Protein AF-A0A948ILD0-F1 (afdb_monomer)

Sequence (114 aa):
NMILGVSMLAVSEAFVLGERLGLEHQTLFDVAANASGQCWALTTNCPVPGPVPSSPANRDYAPGFAGALMAKDLGLAVDALDSTGVHAEAGRLASSERSIPIARLTRPPHKAPL

Nearest PDB structures (foldseek):
  5y8k-assembly1_B  TM=9.713E-01  e=2.729E-08  Mycobacterium tuberculosis H37Rv
  2gf2-assembly1_A  TM=9.669E-01  e=4.447E-05  Homo sapiens
  3q3c-assembly1_A  TM=9.519E-01  e=7.107E-05  Pseudomonas aeruginosa
  3obb-assembly1_A  TM=9.524E-01  e=8.309E-05  Pseudomonas aeruginosa
  1yb4-assembly1_A  TM=8.786E-01  e=1.668E-01  Salmonella enterica subsp. enterica serovar Typhimurium str. LT2

Secondary structure (DSSP, 8-state):
-HHHHHHHHHHHHHHHHHHHTT--HHHHHHHHHTSTT--HHHHTT-SSSSSSTTSGGGGTT---HHHHHHHHHHHHHHHHHHHHT---HHHHHHHH-TT--HHHHSPPPPPPP-

Foldseek 3Di:
DLVLLLLLVVLLVQQLVCVVVVHDPQRSLVVCCPDPSNDCSRQPQNLDPDNHPNHCNVVVVPDDPVLVVVLVVLVVVVVVCVVVVPDDPSSVVSNVPSDDRSVNSNDDPPPDDD

Structure (mmCIF, N/CA/C/O backbone):
data_AF-A0A948ILD0-F1
#
_entry.id   AF-A0A948ILD0-F1
#
loop_
_atom_site.group_PDB
_atom_site.id
_atom_site.type_symbol
_atom_site.label_atom_id
_atom_site.label_alt_id
_atom_site.label_comp_id
_atom_site.label_asym_id
_atom_site.label_entity_id
_atom_site.label_seq_id
_atom_site.pdbx_PDB_ins_code
_atom_site.Cartn_x
_atom_site.Cartn_y
_atom_site.Cartn_z
_atom_site.occupancy
_atom_site.B_iso_or_equiv
_atom_site.auth_seq_id
_atom_site.auth_comp_id
_atom_site.auth_asym_id
_atom_site.auth_atom_id
_atom_site.pdbx_PDB_model_num
ATOM 1 N N . ASN A 1 1 ? 0.589 0.763 11.111 1.00 93.56 1 ASN A N 1
ATOM 2 C CA . ASN A 1 1 ? 0.290 -0.278 10.098 1.00 93.56 1 ASN A CA 1
ATOM 3 C C . ASN A 1 1 ? -1.014 -0.065 9.338 1.00 93.56 1 ASN A C 1
ATOM 5 O O . ASN A 1 1 ? -1.016 -0.364 8.155 1.00 93.56 1 ASN A O 1
ATOM 9 N N . MET A 1 2 ? -2.060 0.550 9.913 1.00 96.62 2 MET A N 1
ATOM 10 C CA . MET A 1 2 ? -3.274 0.906 9.147 1.00 96.62 2 MET A CA 1
ATOM 11 C C . MET A 1 2 ? -2.984 1.720 7.869 1.00 96.62 2 MET A C 1
ATOM 13 O O . MET A 1 2 ? -3.409 1.322 6.791 1.00 96.62 2 MET A O 1
ATOM 17 N N . ILE A 1 3 ? -2.192 2.798 7.965 1.00 97.62 3 ILE A N 1
ATOM 18 C CA . ILE A 1 3 ? -1.787 3.617 6.801 1.00 97.62 3 ILE A CA 1
ATOM 19 C C . ILE A 1 3 ? -1.072 2.771 5.736 1.00 97.62 3 ILE A C 1
ATOM 21 O O . ILE A 1 3 ? -1.328 2.925 4.544 1.00 97.62 3 ILE A O 1
ATOM 25 N N . LEU A 1 4 ? -0.194 1.854 6.155 1.00 94.75 4 LEU A N 1
ATOM 26 C CA . LEU A 1 4 ? 0.494 0.941 5.241 1.00 94.75 4 L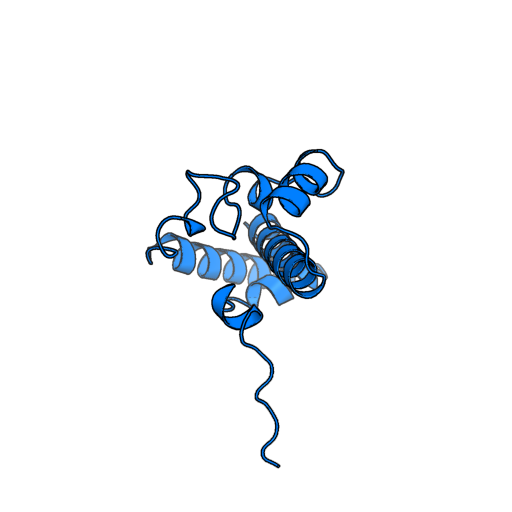EU A CA 1
ATOM 27 C C . LEU A 1 4 ? -0.493 0.003 4.527 1.00 94.75 4 LEU A C 1
ATOM 29 O O . LEU A 1 4 ? -0.390 -0.157 3.320 1.00 94.75 4 LEU A O 1
ATOM 33 N N . GLY A 1 5 ? -1.472 -0.567 5.237 1.00 93.19 5 GLY A N 1
ATOM 34 C CA . GLY A 1 5 ? -2.509 -1.401 4.619 1.00 93.19 5 GLY A CA 1
ATOM 35 C C . GLY A 1 5 ? -3.326 -0.643 3.569 1.00 93.19 5 GLY A C 1
ATOM 36 O O . GLY A 1 5 ? -3.485 -1.124 2.452 1.00 93.19 5 GLY A O 1
ATOM 37 N N . VAL A 1 6 ? -3.769 0.576 3.897 1.00 96.38 6 VAL A N 1
ATOM 38 C CA . VAL A 1 6 ? -4.537 1.436 2.977 1.00 96.38 6 VAL A CA 1
ATOM 39 C C . VAL A 1 6 ? -3.712 1.825 1.752 1.00 96.38 6 VAL A C 1
ATOM 41 O O . VAL A 1 6 ? -4.171 1.673 0.626 1.00 96.38 6 VAL A O 1
ATOM 44 N N . SER A 1 7 ? -2.484 2.307 1.957 1.00 96.75 7 SER A N 1
ATOM 45 C CA . SER A 1 7 ? -1.610 2.690 0.840 1.00 96.75 7 SER A CA 1
ATOM 46 C C . SER A 1 7 ? -1.245 1.497 -0.042 1.00 96.75 7 SER A C 1
ATOM 48 O O . SER A 1 7 ? -1.230 1.637 -1.259 1.00 96.75 7 SER A O 1
ATOM 50 N N . MET A 1 8 ? -1.012 0.313 0.533 1.00 94.06 8 MET A N 1
ATOM 51 C CA . MET A 1 8 ? -0.741 -0.896 -0.245 1.00 94.06 8 MET A CA 1
ATOM 52 C C . MET A 1 8 ? -1.935 -1.304 -1.110 1.00 94.06 8 MET A C 1
ATOM 54 O O . MET A 1 8 ? -1.745 -1.644 -2.278 1.00 94.06 8 MET A O 1
ATOM 58 N N . LEU A 1 9 ? -3.152 -1.234 -0.561 1.00 93.50 9 LEU A N 1
ATOM 59 C CA . LEU A 1 9 ? -4.383 -1.491 -1.308 1.00 93.50 9 LEU A CA 1
ATOM 60 C C . LEU A 1 9 ? -4.523 -0.505 -2.477 1.00 93.50 9 LEU A C 1
ATOM 62 O O . LEU A 1 9 ? -4.599 -0.930 -3.626 1.00 93.50 9 LEU A O 1
ATOM 66 N N . ALA A 1 10 ? -4.431 0.799 -2.201 1.00 95.75 10 ALA A N 1
ATOM 67 C CA . ALA A 1 10 ? -4.568 1.845 -3.213 1.00 95.75 10 ALA A CA 1
ATOM 68 C C . ALA A 1 10 ? -3.508 1.748 -4.327 1.00 95.75 10 ALA A C 1
ATOM 70 O O . ALA A 1 10 ? -3.827 1.877 -5.507 1.00 95.75 10 ALA A O 1
ATOM 71 N N . VAL A 1 11 ? -2.243 1.486 -3.977 1.00 96.19 11 VAL A N 1
ATOM 72 C CA . VAL A 1 11 ? -1.164 1.304 -4.963 1.00 96.19 11 VAL A CA 1
ATOM 73 C C . VAL A 1 11 ? -1.424 0.064 -5.822 1.00 96.19 11 VAL A C 1
ATOM 75 O O . VAL A 1 11 ? -1.262 0.121 -7.038 1.00 96.19 11 VAL A O 1
ATOM 78 N N . SER A 1 12 ? -1.866 -1.041 -5.216 1.00 94.19 12 SER A N 1
ATOM 79 C CA . SER A 1 12 ? -2.191 -2.277 -5.942 1.00 94.19 12 SER A CA 1
ATOM 80 C C . SER A 1 12 ? -3.318 -2.064 -6.957 1.00 94.19 12 SER A C 1
ATOM 82 O O . SER A 1 12 ? -3.209 -2.496 -8.103 1.00 94.19 12 SER A O 1
ATOM 84 N N . GLU A 1 13 ? -4.378 -1.356 -6.561 1.00 94.81 13 GLU A N 1
ATOM 85 C CA . GLU A 1 13 ? -5.491 -0.993 -7.444 1.00 94.81 13 GLU A CA 1
ATOM 86 C C . GLU A 1 13 ? -5.043 -0.069 -8.582 1.00 94.81 13 GLU A C 1
ATOM 88 O O . GLU A 1 13 ? -5.423 -0.287 -9.734 1.00 94.81 13 GLU A O 1
ATOM 93 N N . ALA A 1 14 ? -4.187 0.916 -8.290 1.00 96.38 14 ALA A N 1
ATOM 94 C CA . ALA A 1 14 ? -3.647 1.823 -9.297 1.00 96.38 14 ALA A CA 1
ATOM 95 C C . ALA A 1 14 ? -2.826 1.084 -10.366 1.00 96.38 14 ALA A C 1
ATOM 97 O O . ALA A 1 14 ? -2.985 1.371 -11.553 1.00 96.38 14 ALA A O 1
ATOM 98 N N . PHE A 1 15 ? -1.997 0.107 -9.975 1.00 96.00 15 PHE A N 1
ATOM 99 C CA . PHE A 1 15 ? -1.245 -0.718 -10.929 1.00 96.00 15 PHE A CA 1
ATOM 100 C C . PHE A 1 15 ? -2.153 -1.554 -11.82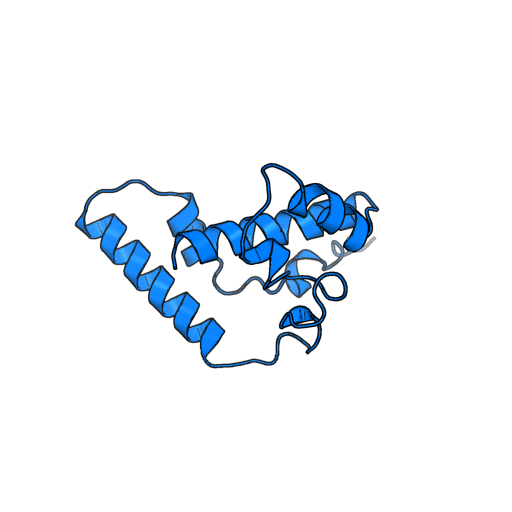4 1.00 96.00 15 PHE A C 1
ATOM 102 O O . PHE A 1 15 ? -1.966 -1.557 -13.038 1.00 96.00 15 PHE A O 1
ATOM 109 N N . VAL A 1 16 ? -3.171 -2.200 -11.254 1.00 93.44 16 VAL A N 1
ATOM 110 C CA . VAL A 1 16 ? -4.135 -2.987 -12.035 1.00 93.44 16 VAL A CA 1
ATOM 111 C C . VAL A 1 16 ? -4.900 -2.094 -13.006 1.00 93.44 16 VAL A C 1
ATOM 113 O O . VAL A 1 16 ? -5.075 -2.454 -14.167 1.00 93.44 16 VAL A O 1
ATOM 116 N N . LEU A 1 17 ? -5.348 -0.919 -12.560 1.00 94.69 17 LEU A N 1
ATOM 117 C CA . LEU A 1 17 ? -6.006 0.045 -13.436 1.00 94.69 17 LEU A CA 1
ATOM 118 C C . LEU A 1 17 ? -5.069 0.497 -14.565 1.00 94.69 17 LEU A C 1
ATOM 120 O O . LEU A 1 17 ? -5.480 0.503 -15.722 1.00 94.69 17 LEU A O 1
ATOM 124 N N . GLY A 1 18 ? -3.816 0.825 -14.245 1.00 95.62 18 GLY A N 1
ATOM 125 C CA . GLY A 1 18 ? -2.801 1.195 -15.229 1.00 95.62 18 GLY A CA 1
ATOM 126 C C . GLY A 1 18 ? -2.584 0.109 -16.284 1.00 95.62 18 GLY A C 1
ATOM 127 O O . GLY A 1 18 ? -2.639 0.406 -17.475 1.00 95.62 18 GLY A O 1
ATOM 128 N N . GLU A 1 19 ? -2.445 -1.151 -15.867 1.00 92.38 19 GLU A N 1
ATOM 129 C CA . GLU A 1 19 ? -2.314 -2.302 -16.771 1.00 92.38 19 GLU A CA 1
ATOM 130 C C . GLU A 1 19 ? -3.532 -2.428 -17.702 1.00 92.38 19 GLU A C 1
ATOM 132 O O . GLU A 1 19 ? -3.385 -2.582 -18.915 1.00 92.38 19 GLU A O 1
ATOM 137 N N . ARG A 1 20 ? -4.755 -2.289 -17.167 1.00 92.56 20 ARG A N 1
ATOM 138 C CA . ARG A 1 20 ? -5.999 -2.326 -17.963 1.00 92.56 20 ARG A CA 1
ATOM 139 C C . ARG A 1 20 ? -6.098 -1.178 -18.969 1.00 92.56 20 ARG A C 1
ATOM 141 O O . ARG A 1 20 ? -6.776 -1.328 -19.983 1.00 92.56 20 ARG A O 1
ATOM 148 N N . LEU A 1 21 ? -5.438 -0.057 -18.692 1.00 96.00 21 LEU A N 1
ATOM 149 C CA . LEU A 1 21 ? -5.323 1.092 -19.591 1.00 96.00 21 LEU A CA 1
ATOM 150 C C . LEU A 1 21 ? -4.146 0.967 -20.576 1.00 96.00 21 LEU A C 1
ATOM 152 O O . LEU A 1 21 ? -3.963 1.853 -21.408 1.00 96.00 21 LEU A O 1
ATOM 156 N N . GLY A 1 22 ? -3.370 -0.120 -20.515 1.00 95.00 22 GLY A N 1
ATOM 157 C CA . GLY A 1 22 ? -2.230 -0.371 -21.398 1.00 95.00 22 GLY A CA 1
ATOM 158 C C . GLY A 1 22 ? -0.931 0.313 -20.966 1.00 95.00 22 GLY A C 1
ATOM 159 O O . GLY A 1 22 ? -0.027 0.454 -21.787 1.00 95.00 22 GLY A O 1
ATOM 160 N N . LEU A 1 23 ? -0.825 0.753 -19.709 1.00 95.31 23 LEU A N 1
ATOM 161 C CA . LEU A 1 23 ? 0.417 1.295 -19.161 1.00 95.31 23 LEU A CA 1
ATOM 162 C C . LEU A 1 23 ? 1.343 0.173 -18.696 1.00 95.31 23 LEU A C 1
ATOM 164 O O . LEU A 1 23 ? 0.920 -0.773 -18.031 1.00 95.31 23 LEU A O 1
ATOM 168 N N . GLU A 1 24 ? 2.634 0.332 -18.973 1.00 96.56 24 GLU A N 1
ATOM 169 C CA . GLU A 1 24 ? 3.656 -0.503 -18.356 1.00 96.56 24 GLU A CA 1
ATOM 170 C C . GLU A 1 24 ? 3.795 -0.168 -16.865 1.00 96.56 24 GLU A C 1
ATOM 172 O O . GLU A 1 24 ? 3.704 0.994 -16.452 1.00 96.56 24 GLU A O 1
ATOM 177 N N . HIS A 1 25 ? 4.090 -1.182 -16.045 1.00 96.62 25 HIS A N 1
ATOM 178 C CA . HIS A 1 25 ? 4.338 -0.996 -14.613 1.00 96.62 25 HIS A CA 1
ATOM 179 C C . HIS A 1 25 ? 5.428 0.045 -14.342 1.00 96.62 25 HIS A C 1
ATOM 181 O O . HIS A 1 25 ? 5.277 0.870 -13.444 1.00 96.62 25 HIS A O 1
ATOM 187 N N . GLN A 1 26 ? 6.510 0.032 -15.127 1.00 98.06 26 GLN A N 1
ATOM 188 C CA . GLN A 1 26 ? 7.602 0.987 -14.954 1.00 98.06 26 GLN A CA 1
ATOM 189 C C . GLN A 1 26 ? 7.132 2.422 -15.207 1.00 98.06 26 GLN A C 1
ATOM 191 O O . GLN A 1 26 ? 7.413 3.299 -14.401 1.00 98.06 26 GLN A O 1
ATOM 196 N N . THR A 1 27 ? 6.336 2.652 -16.256 1.00 97.94 27 THR A N 1
ATOM 197 C CA . THR A 1 27 ? 5.794 3.981 -16.565 1.00 97.94 27 THR A CA 1
ATOM 198 C C . THR A 1 27 ? 4.926 4.519 -15.429 1.00 97.94 27 THR A C 1
ATOM 200 O O . THR A 1 27 ? 5.093 5.669 -15.021 1.00 97.94 27 THR A O 1
ATOM 203 N N . LEU A 1 28 ? 4.016 3.701 -14.884 1.00 97.69 28 LEU A N 1
ATOM 204 C CA . LEU A 1 28 ? 3.189 4.130 -13.754 1.00 97.69 28 LEU A CA 1
ATOM 205 C C . LEU A 1 28 ? 4.037 4.393 -12.503 1.00 97.69 28 LEU A C 1
ATOM 207 O O . LEU A 1 28 ? 3.813 5.384 -11.808 1.00 97.69 28 LEU A O 1
ATOM 211 N N . PHE A 1 29 ? 5.012 3.523 -12.229 1.00 98.25 29 PHE A N 1
ATOM 212 C CA . PHE A 1 29 ? 5.930 3.684 -11.108 1.00 98.25 29 PHE A CA 1
ATOM 213 C C . PHE A 1 29 ? 6.716 4.994 -11.208 1.00 98.25 29 PHE A C 1
ATOM 215 O O . PHE A 1 29 ? 6.717 5.759 -10.247 1.00 98.25 29 PHE A O 1
ATOM 222 N N . ASP A 1 30 ? 7.326 5.284 -12.358 1.00 98.19 30 ASP A N 1
ATOM 223 C CA . ASP A 1 30 ? 8.160 6.472 -12.562 1.00 98.19 30 ASP A CA 1
ATOM 224 C C . ASP A 1 30 ? 7.371 7.763 -12.322 1.00 98.19 30 ASP A C 1
ATOM 226 O O . ASP A 1 30 ? 7.864 8.686 -11.670 1.00 98.19 30 ASP A O 1
ATOM 230 N N . VAL A 1 31 ? 6.122 7.817 -12.791 1.00 97.94 31 VAL A N 1
ATOM 231 C CA . VAL A 1 31 ? 5.242 8.969 -12.566 1.00 97.94 31 VAL A CA 1
ATOM 232 C C . VAL A 1 31 ? 4.841 9.067 -11.096 1.00 97.94 31 VAL A C 1
ATOM 234 O O . VAL A 1 31 ? 5.041 10.105 -10.468 1.00 97.94 31 VAL A O 1
ATOM 237 N N . ALA A 1 32 ? 4.283 7.999 -10.522 1.00 97.88 32 ALA A N 1
ATOM 238 C CA . ALA A 1 32 ? 3.723 8.041 -9.174 1.00 97.88 32 ALA A CA 1
ATOM 239 C C . ALA A 1 32 ? 4.799 8.220 -8.089 1.00 97.88 32 ALA A C 1
ATOM 241 O O . ALA A 1 32 ? 4.558 8.913 -7.100 1.00 97.88 32 ALA A O 1
ATOM 242 N N . ALA A 1 33 ? 5.994 7.652 -8.280 1.00 97.56 33 ALA A N 1
ATOM 243 C CA . ALA A 1 33 ? 7.111 7.756 -7.341 1.00 97.56 33 ALA A CA 1
ATOM 244 C C . ALA A 1 33 ? 7.716 9.166 -7.279 1.00 97.56 33 ALA A C 1
ATOM 246 O O . ALA A 1 33 ? 8.339 9.509 -6.277 1.00 97.56 33 ALA A O 1
ATOM 247 N N . ASN A 1 34 ? 7.511 9.983 -8.316 1.00 97.81 34 ASN A N 1
ATOM 248 C CA . ASN A 1 34 ? 7.980 11.369 -8.391 1.00 97.81 34 ASN A CA 1
ATOM 249 C C . ASN A 1 34 ? 6.839 12.395 -8.261 1.00 97.81 34 ASN A C 1
ATOM 251 O O . ASN A 1 34 ? 7.041 13.586 -8.494 1.00 97.81 34 ASN A O 1
ATOM 255 N N . ALA A 1 35 ? 5.637 11.946 -7.894 1.00 97.50 35 ALA A N 1
ATOM 256 C CA . ALA A 1 35 ? 4.451 12.779 -7.745 1.00 97.50 35 ALA A CA 1
ATOM 257 C C . ALA A 1 35 ? 3.870 12.680 -6.325 1.00 97.50 35 ALA A C 1
ATOM 259 O O . ALA A 1 35 ? 4.430 12.053 -5.427 1.00 97.50 35 ALA A O 1
ATOM 260 N N . SER A 1 36 ? 2.703 13.289 -6.112 1.00 97.56 36 SER A N 1
ATOM 261 C CA . SER A 1 36 ? 1.996 13.274 -4.824 1.00 97.56 36 SER A CA 1
ATOM 262 C C . SER A 1 36 ? 1.487 11.891 -4.399 1.00 97.56 36 SER A C 1
ATOM 264 O O . SER A 1 36 ? 1.125 11.713 -3.240 1.00 97.56 36 SER A O 1
ATOM 266 N N . GLY A 1 37 ? 1.464 10.913 -5.310 1.00 95.12 37 GLY A N 1
ATOM 267 C CA . GLY A 1 37 ? 1.113 9.520 -5.013 1.00 95.12 37 GLY A CA 1
ATOM 268 C C . GLY A 1 37 ? 2.236 8.715 -4.346 1.00 95.12 37 GLY A C 1
ATOM 269 O O . GLY A 1 37 ? 2.034 7.542 -4.021 1.00 95.12 37 GLY A O 1
ATOM 270 N N . GLN A 1 38 ? 3.416 9.309 -4.148 1.00 97.94 38 GLN A N 1
ATOM 271 C CA . GLN A 1 38 ? 4.562 8.620 -3.571 1.00 97.94 38 GLN A CA 1
ATOM 272 C C . GLN A 1 38 ? 4.284 8.176 -2.129 1.00 97.94 38 GLN A C 1
ATOM 274 O O . GLN A 1 38 ? 3.824 8.937 -1.280 1.00 97.94 38 GLN A O 1
ATOM 279 N N . CYS A 1 39 ? 4.607 6.916 -1.842 1.00 98.12 39 CYS A N 1
ATOM 280 C CA . CYS A 1 39 ? 4.628 6.368 -0.493 1.00 98.12 39 CYS A CA 1
ATOM 281 C C . CYS A 1 39 ? 5.561 5.152 -0.425 1.00 98.12 39 CYS A C 1
ATOM 283 O O . CYS A 1 39 ? 5.974 4.603 -1.448 1.00 98.12 39 CYS A O 1
ATOM 285 N N . TRP A 1 40 ? 5.859 4.682 0.789 1.00 97.06 40 TRP A N 1
ATOM 286 C CA . TRP A 1 40 ? 6.730 3.518 0.999 1.00 97.06 40 TRP A CA 1
ATOM 287 C C . TRP A 1 40 ? 6.207 2.239 0.322 1.00 97.06 40 TRP A C 1
ATOM 289 O O . TRP A 1 40 ? 6.989 1.464 -0.235 1.00 97.06 40 TRP A O 1
ATOM 299 N N . ALA A 1 41 ? 4.881 2.039 0.323 1.00 95.62 41 ALA A N 1
ATOM 300 C CA . ALA A 1 41 ? 4.234 0.915 -0.355 1.00 95.62 41 ALA A CA 1
ATOM 301 C C . ALA A 1 41 ? 4.574 0.873 -1.852 1.00 95.62 41 ALA A C 1
ATOM 303 O O . ALA A 1 41 ? 4.783 -0.203 -2.398 1.00 95.62 41 ALA A O 1
ATOM 304 N N . LEU A 1 42 ? 4.701 2.039 -2.489 1.00 97.44 42 LEU A N 1
ATOM 305 C CA . LEU A 1 42 ? 5.116 2.162 -3.880 1.00 97.44 42 LEU A CA 1
ATOM 306 C C . LEU A 1 42 ? 6.633 2.001 -4.033 1.00 97.44 42 LEU A C 1
ATOM 308 O O . LEU A 1 42 ? 7.084 1.118 -4.749 1.00 97.44 42 LEU A O 1
ATOM 312 N N . THR A 1 43 ? 7.439 2.831 -3.366 1.00 97.69 43 THR A N 1
ATOM 313 C CA . THR A 1 43 ? 8.872 2.975 -3.699 1.00 97.69 43 THR A CA 1
ATOM 314 C C . THR A 1 43 ? 9.784 1.924 -3.079 1.00 97.69 43 THR A C 1
ATOM 316 O O . THR A 1 43 ? 10.946 1.818 -3.459 1.00 97.69 43 THR A O 1
ATOM 319 N N . THR A 1 44 ? 9.297 1.160 -2.104 1.00 95.25 44 THR A N 1
ATOM 320 C CA . THR A 1 44 ? 10.101 0.139 -1.414 1.00 95.25 44 THR A CA 1
ATOM 321 C C . THR A 1 44 ? 9.457 -1.235 -1.484 1.00 95.25 44 THR A C 1
ATOM 323 O O . THR A 1 44 ? 10.150 -2.227 -1.693 1.00 95.25 44 THR A O 1
ATOM 326 N N . ASN A 1 4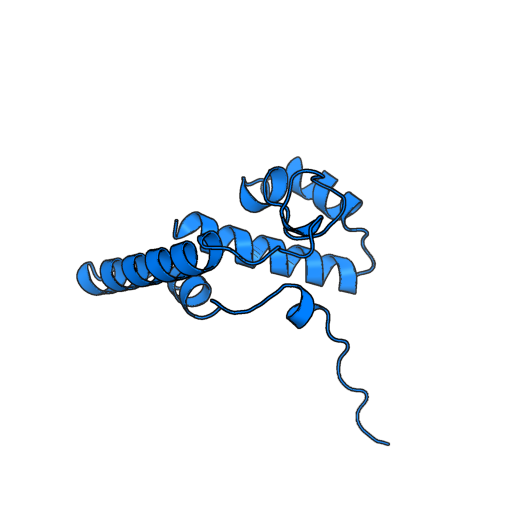5 ? 8.135 -1.306 -1.353 1.00 93.00 45 ASN A N 1
ATOM 327 C CA . ASN A 1 45 ? 7.405 -2.568 -1.380 1.00 93.00 45 ASN A CA 1
ATOM 328 C C . ASN A 1 45 ? 6.451 -2.652 -2.576 1.00 93.00 45 ASN A C 1
ATOM 330 O O . ASN A 1 45 ? 5.341 -3.165 -2.429 1.00 93.00 45 ASN A O 1
ATOM 334 N N . CYS A 1 46 ? 6.908 -2.139 -3.731 1.00 95.06 46 CYS A N 1
ATOM 335 C CA . CYS A 1 46 ? 6.138 -2.076 -4.972 1.00 95.06 46 CYS A CA 1
ATOM 336 C C . CYS A 1 46 ? 5.463 -3.421 -5.234 1.00 95.06 46 CYS A C 1
ATOM 338 O O . CYS A 1 46 ? 6.154 -4.452 -5.230 1.00 95.06 46 CYS A O 1
ATOM 340 N N . PRO A 1 47 ? 4.141 -3.441 -5.442 1.00 92.81 47 PRO A N 1
ATOM 341 C CA . PRO A 1 47 ? 3.411 -4.684 -5.388 1.00 92.81 47 PRO A CA 1
ATOM 342 C C . PRO A 1 47 ? 3.347 -5.350 -6.772 1.00 92.81 47 PRO A C 1
ATOM 344 O O . PRO A 1 47 ? 2.673 -6.350 -6.929 1.00 92.81 47 PRO A O 1
ATOM 347 N N . VAL A 1 48 ? 4.084 -4.850 -7.767 1.00 93.75 48 VAL A N 1
ATOM 348 C CA . VAL A 1 48 ? 4.289 -5.504 -9.066 1.00 93.75 48 VAL A CA 1
ATOM 349 C C . VAL A 1 48 ? 5.776 -5.813 -9.289 1.00 93.75 48 VAL A C 1
ATOM 351 O O . VAL A 1 48 ? 6.633 -5.067 -8.801 1.00 93.75 48 VAL A O 1
ATOM 354 N N . PRO A 1 49 ? 6.120 -6.906 -9.995 1.00 93.06 49 PRO A N 1
ATOM 355 C CA . PRO A 1 49 ? 7.510 -7.232 -10.305 1.00 93.06 49 PRO A CA 1
ATOM 356 C C . PRO A 1 49 ? 8.113 -6.216 -11.285 1.00 93.06 49 PRO A C 1
ATOM 358 O O . PRO A 1 49 ? 7.409 -5.681 -12.142 1.00 93.06 49 PRO A O 1
ATOM 361 N N . GLY A 1 50 ? 9.423 -5.983 -11.175 1.00 95.25 50 GLY A N 1
ATOM 362 C CA . GLY A 1 50 ? 10.190 -5.074 -12.032 1.00 95.25 50 GLY A CA 1
ATOM 363 C C . GLY A 1 50 ? 10.656 -3.801 -11.315 1.00 95.25 50 GLY A C 1
ATOM 364 O O . GLY A 1 50 ? 11.831 -3.742 -10.948 1.00 95.25 50 GLY A O 1
ATOM 365 N N . PRO A 1 51 ? 9.779 -2.802 -11.071 1.00 96.19 51 PRO A N 1
ATOM 366 C CA . PRO A 1 51 ? 10.207 -1.444 -10.711 1.00 96.19 51 PRO A CA 1
ATOM 367 C C . PRO A 1 51 ? 11.067 -1.325 -9.451 1.00 96.19 51 PRO A C 1
ATOM 369 O O . PRO A 1 51 ? 11.928 -0.454 -9.359 1.00 96.19 51 PRO A O 1
ATOM 372 N N . VAL A 1 52 ? 10.855 -2.212 -8.475 1.00 96.75 52 VAL A N 1
ATOM 373 C CA . VAL A 1 52 ? 11.671 -2.278 -7.257 1.00 96.75 52 VAL A CA 1
ATOM 374 C C . VAL A 1 52 ? 12.222 -3.696 -7.118 1.00 96.75 52 VAL A C 1
ATOM 376 O O . VAL A 1 52 ? 11.510 -4.557 -6.604 1.00 96.75 52 VAL A O 1
ATOM 379 N N . PRO A 1 53 ? 13.472 -3.972 -7.538 1.00 95.38 53 PRO A N 1
ATOM 380 C CA . PRO A 1 53 ? 14.020 -5.334 -7.586 1.00 95.38 53 PRO A CA 1
ATOM 381 C C . PRO A 1 53 ? 14.042 -6.069 -6.240 1.00 95.38 53 PRO A C 1
ATOM 383 O O . PRO A 1 53 ? 13.936 -7.292 -6.187 1.00 95.38 53 PRO A O 1
ATOM 386 N N . SER A 1 54 ? 14.161 -5.332 -5.134 1.00 93.12 54 SER A N 1
ATOM 387 C CA . SER A 1 54 ? 14.167 -5.890 -3.777 1.00 93.12 54 SER A CA 1
ATOM 388 C C . SER A 1 54 ? 12.771 -6.211 -3.232 1.00 93.12 54 SER A C 1
ATOM 390 O O . SER A 1 54 ? 12.668 -6.836 -2.170 1.00 93.12 54 SER A O 1
ATOM 392 N N . SER A 1 55 ? 11.699 -5.796 -3.921 1.00 91.44 55 SER A N 1
ATOM 393 C CA . SER A 1 55 ? 10.335 -6.002 -3.434 1.00 91.44 55 SER A CA 1
ATOM 394 C C . SER A 1 55 ? 9.955 -7.492 -3.445 1.00 91.44 55 SER A C 1
ATOM 396 O O . SER A 1 55 ? 10.425 -8.253 -4.301 1.00 91.44 55 SER A O 1
ATOM 398 N N . PRO A 1 56 ? 9.054 -7.928 -2.542 1.00 88.88 56 PRO A N 1
ATOM 399 C CA . PRO A 1 56 ? 8.538 -9.295 -2.531 1.00 88.88 56 PRO A CA 1
ATOM 400 C C . PRO A 1 56 ? 7.870 -9.745 -3.839 1.00 88.88 56 PRO A C 1
ATOM 402 O O . PRO A 1 56 ? 7.803 -10.949 -4.083 1.00 88.88 56 PRO A O 1
ATOM 405 N N . ALA A 1 57 ? 7.398 -8.818 -4.679 1.00 90.62 57 ALA A N 1
ATOM 406 C CA . ALA A 1 57 ? 6.730 -9.147 -5.937 1.00 90.62 57 ALA A CA 1
ATOM 407 C C . ALA A 1 57 ? 7.662 -9.864 -6.931 1.00 90.62 57 ALA A C 1
ATOM 409 O O . ALA A 1 57 ? 7.196 -10.661 -7.737 1.00 90.62 57 ALA A O 1
ATOM 410 N N . ASN A 1 58 ? 8.981 -9.656 -6.831 1.00 90.81 58 ASN A N 1
ATOM 411 C CA . ASN A 1 58 ? 9.983 -10.320 -7.680 1.00 90.81 58 ASN A CA 1
ATOM 412 C C . ASN A 1 58 ? 10.352 -11.740 -7.216 1.00 90.81 58 ASN A C 1
ATOM 414 O O . ASN A 1 58 ? 11.204 -12.384 -7.819 1.00 90.81 58 ASN A O 1
ATOM 418 N N . ARG A 1 59 ? 9.757 -12.216 -6.118 1.00 89.75 59 ARG A N 1
ATOM 419 C CA . ARG A 1 59 ? 9.993 -13.548 -5.539 1.00 89.75 59 ARG A CA 1
ATOM 420 C C . ARG A 1 59 ? 8.678 -14.255 -5.221 1.00 89.75 59 ARG A C 1
ATOM 422 O O . ARG A 1 59 ? 8.518 -14.810 -4.136 1.00 89.75 59 ARG A O 1
ATOM 429 N N . ASP A 1 60 ? 7.717 -14.134 -6.137 1.00 86.25 60 ASP A N 1
ATOM 430 C CA . ASP A 1 60 ? 6.389 -14.761 -6.078 1.00 86.25 60 ASP A CA 1
ATOM 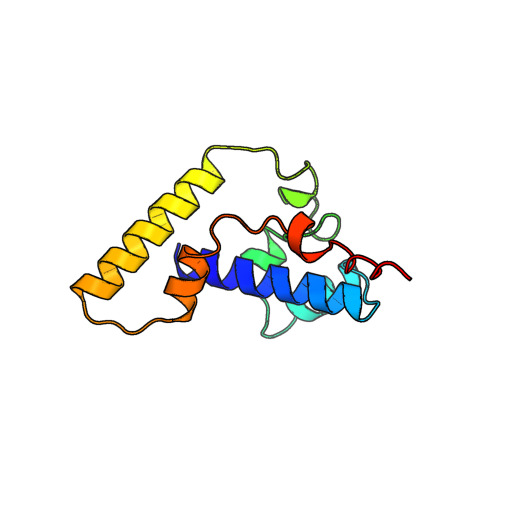431 C C . ASP A 1 60 ? 5.636 -14.517 -4.764 1.00 86.25 60 ASP A C 1
ATOM 433 O O . ASP A 1 60 ? 4.882 -15.366 -4.289 1.00 86.25 60 ASP A O 1
ATOM 437 N N . TYR A 1 61 ? 5.854 -13.347 -4.149 1.00 84.88 61 TYR A N 1
ATOM 438 C CA . TYR A 1 61 ? 5.289 -12.992 -2.845 1.00 84.88 61 TYR A CA 1
ATOM 439 C C . TYR A 1 61 ? 5.538 -14.063 -1.781 1.00 84.88 61 TYR A C 1
ATOM 441 O O . TYR A 1 61 ? 4.649 -14.306 -0.963 1.00 84.88 61 TYR A O 1
ATOM 449 N N . ALA A 1 62 ? 6.722 -14.698 -1.821 1.00 78.69 62 ALA A N 1
ATOM 450 C CA . ALA A 1 62 ? 7.096 -15.838 -0.988 1.00 78.69 62 ALA A CA 1
ATOM 451 C C . ALA A 1 62 ? 6.424 -15.757 0.396 1.00 78.69 62 ALA A C 1
ATOM 453 O O . ALA A 1 62 ? 6.686 -14.803 1.146 1.00 78.69 62 ALA A O 1
ATOM 454 N N . PRO A 1 63 ? 5.499 -16.688 0.699 1.00 67.06 63 PRO A N 1
ATOM 455 C CA . PRO A 1 63 ? 4.617 -16.557 1.841 1.00 67.06 63 PRO A CA 1
ATOM 456 C C . PRO A 1 63 ? 5.439 -16.548 3.122 1.00 67.06 63 PRO A C 1
ATOM 458 O O . PRO A 1 63 ? 6.426 -17.268 3.270 1.00 67.06 63 PRO A O 1
ATOM 461 N N . GLY A 1 64 ? 5.019 -15.723 4.069 1.00 65.25 64 GLY A N 1
ATOM 462 C CA . GLY A 1 64 ? 5.742 -15.574 5.315 1.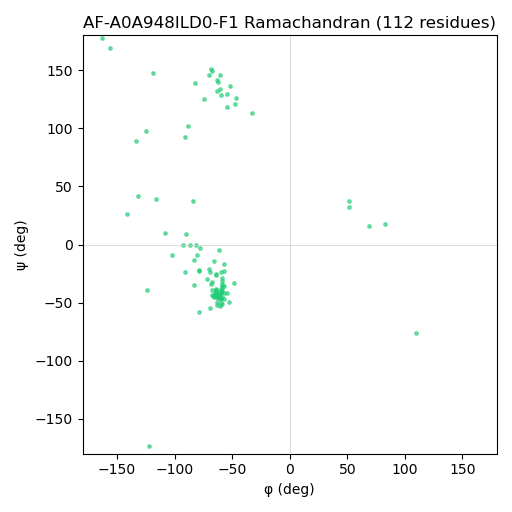00 65.25 64 GLY A CA 1
ATOM 463 C C . GLY A 1 64 ? 4.906 -14.914 6.389 1.00 65.25 64 GLY A C 1
ATOM 464 O O . GLY A 1 64 ? 3.771 -14.484 6.176 1.00 65.25 64 GLY A O 1
ATOM 465 N N . PHE A 1 65 ? 5.514 -14.804 7.563 1.00 72.94 65 PHE A N 1
ATOM 466 C CA . PHE A 1 65 ? 4.865 -14.283 8.760 1.00 72.94 65 PHE A CA 1
ATOM 467 C C . PHE A 1 65 ? 4.360 -12.836 8.600 1.00 72.94 65 PHE A C 1
ATOM 469 O O . PHE A 1 65 ? 3.398 -12.442 9.251 1.00 72.94 65 PHE A O 1
ATOM 476 N N . ALA A 1 66 ? 4.946 -12.063 7.681 1.00 81.75 66 ALA A N 1
ATOM 477 C CA . ALA A 1 66 ? 4.597 -10.665 7.440 1.00 81.75 66 ALA A CA 1
ATOM 478 C C . ALA A 1 66 ? 3.126 -10.448 7.030 1.00 81.75 66 ALA A C 1
ATOM 480 O O . ALA A 1 66 ? 2.501 -9.505 7.511 1.00 81.75 66 ALA A O 1
ATOM 481 N N . GLY A 1 67 ? 2.549 -11.322 6.193 1.00 83.00 67 GLY A N 1
ATOM 482 C CA . GLY A 1 67 ? 1.144 -11.198 5.780 1.00 83.00 67 GLY A CA 1
ATOM 483 C C . GLY A 1 67 ? 0.176 -11.427 6.945 1.00 83.00 67 GLY A C 1
ATOM 484 O O . GLY A 1 67 ? -0.740 -10.636 7.169 1.00 83.00 67 GLY A O 1
ATOM 485 N N . ALA A 1 68 ? 0.434 -12.463 7.748 1.00 85.94 68 ALA A N 1
ATOM 486 C CA . ALA A 1 68 ? -0.339 -12.753 8.954 1.00 85.94 68 ALA A CA 1
ATOM 487 C C . ALA A 1 68 ? -0.206 -11.641 10.011 1.00 85.94 68 ALA A C 1
ATOM 489 O O . ALA A 1 68 ? -1.194 -11.271 10.645 1.00 85.94 68 ALA A O 1
ATOM 490 N N . LEU A 1 69 ? 0.991 -11.066 10.170 1.00 89.69 69 LEU A N 1
ATOM 491 C CA . LEU A 1 69 ? 1.213 -9.916 11.046 1.00 89.69 69 LEU A CA 1
ATOM 492 C C . LEU A 1 69 ? 0.452 -8.673 10.580 1.00 89.69 69 LEU A C 1
ATOM 494 O O . LEU A 1 69 ? -0.182 -8.019 11.400 1.00 89.69 69 LEU A O 1
ATOM 498 N N . MET A 1 70 ? 0.441 -8.377 9.277 1.00 90.94 70 MET A N 1
ATOM 499 C CA . MET A 1 70 ? -0.347 -7.259 8.751 1.00 90.94 70 MET A CA 1
ATOM 500 C C . MET A 1 70 ? -1.843 -7.455 9.021 1.00 90.94 70 MET A C 1
ATOM 502 O O . MET A 1 70 ? -2.510 -6.535 9.487 1.00 90.94 70 MET A O 1
ATOM 506 N N . ALA A 1 71 ? -2.365 -8.666 8.801 1.00 89.62 71 ALA A N 1
ATOM 507 C CA . ALA A 1 71 ? -3.757 -8.994 9.104 1.00 89.62 71 ALA A CA 1
ATOM 508 C C . ALA A 1 71 ? -4.089 -8.818 10.596 1.00 89.62 71 ALA A C 1
ATOM 510 O O . ALA A 1 71 ? -5.138 -8.265 10.931 1.00 89.62 71 ALA A O 1
ATOM 511 N N . LYS A 1 72 ? -3.188 -9.247 11.490 1.00 93.88 72 LYS A N 1
ATOM 512 C CA . LYS A 1 72 ? -3.305 -9.012 12.935 1.00 93.88 72 LYS A CA 1
ATOM 513 C C . LYS A 1 72 ? -3.356 -7.514 13.241 1.00 93.88 72 LYS A C 1
ATOM 515 O O . LYS A 1 72 ? -4.266 -7.067 13.933 1.00 93.88 72 LYS A O 1
ATOM 520 N N . ASP A 1 73 ? -2.411 -6.740 12.720 1.00 95.94 73 ASP A N 1
ATOM 521 C CA . ASP A 1 73 ? -2.296 -5.314 13.028 1.00 95.94 73 ASP A CA 1
ATOM 522 C C . ASP A 1 73 ? -3.472 -4.495 12.478 1.00 95.94 73 ASP A C 1
ATOM 524 O O . ASP A 1 73 ? -3.888 -3.520 13.102 1.00 95.94 73 ASP A O 1
ATOM 528 N N . LEU A 1 74 ? -4.043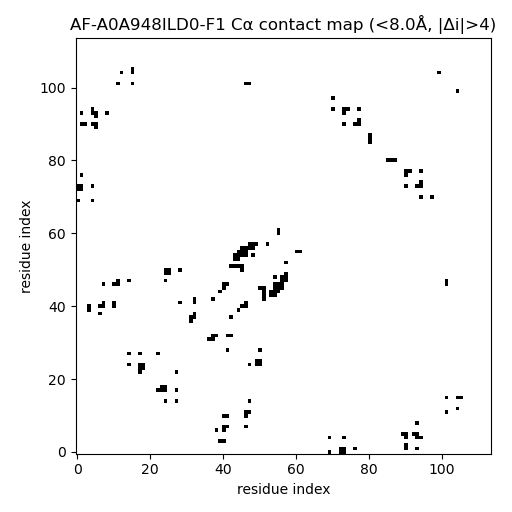 -4.891 11.336 1.00 95.19 74 LEU A N 1
ATOM 529 C CA . LEU A 1 74 ? -5.272 -4.298 10.802 1.00 95.19 74 LEU A CA 1
ATOM 530 C C . LEU A 1 74 ? -6.516 -4.689 11.610 1.00 95.19 74 LEU A C 1
ATOM 532 O O . LEU A 1 74 ? -7.453 -3.898 11.687 1.00 95.19 74 LEU A O 1
ATOM 536 N N . GLY A 1 75 ? -6.532 -5.872 12.229 1.00 96.38 75 GLY A N 1
ATOM 537 C CA . GLY A 1 75 ? -7.548 -6.236 13.220 1.00 96.38 75 GLY A CA 1
ATOM 538 C C . GLY A 1 75 ? -7.486 -5.320 14.441 1.00 96.38 75 GLY A C 1
ATOM 539 O O . GLY A 1 75 ? -8.467 -4.656 14.753 1.00 96.38 75 GLY A O 1
ATOM 540 N N . LEU A 1 76 ? -6.296 -5.177 15.032 1.00 98.06 76 LEU A N 1
ATOM 541 C CA . LEU A 1 76 ? -6.071 -4.275 16.168 1.00 98.06 76 LEU A CA 1
ATOM 542 C C . LEU A 1 76 ? -6.418 -2.815 15.838 1.00 98.06 76 LEU A C 1
ATOM 544 O O . LEU A 1 76 ? -6.916 -2.088 16.693 1.00 98.06 76 LEU A O 1
ATOM 548 N N . ALA A 1 77 ? -6.168 -2.375 14.600 1.00 97.75 77 ALA A N 1
ATOM 549 C CA . ALA A 1 77 ? -6.571 -1.047 14.154 1.00 97.75 77 ALA A CA 1
ATOM 550 C C . ALA A 1 77 ? -8.098 -0.887 14.136 1.00 97.75 77 ALA A C 1
ATOM 552 O O . ALA A 1 77 ? -8.589 0.135 14.600 1.00 97.75 77 ALA A O 1
ATOM 553 N N . VAL A 1 78 ? -8.848 -1.880 13.649 1.00 97.69 78 VAL A N 1
ATOM 554 C CA . VAL A 1 78 ? -10.321 -1.848 13.657 1.00 97.69 78 VAL A CA 1
ATOM 555 C C . VAL A 1 78 ? -10.870 -1.835 15.084 1.00 97.69 78 VAL A C 1
ATOM 557 O O . VAL A 1 78 ? -11.711 -0.990 15.383 1.00 97.69 78 VAL A O 1
ATOM 560 N N . ASP A 1 79 ? -10.326 -2.658 15.983 1.00 98.31 79 ASP A N 1
ATOM 561 C CA . ASP A 1 79 ? -10.716 -2.659 17.400 1.00 98.31 79 ASP A CA 1
ATOM 562 C C . ASP A 1 79 ? -10.472 -1.280 18.055 1.00 98.31 79 ASP A C 1
ATOM 564 O O . ASP A 1 79 ? -11.275 -0.778 18.850 1.00 98.31 79 ASP A O 1
ATOM 568 N N . ALA A 1 80 ? -9.369 -0.616 17.690 1.00 98.50 80 ALA A N 1
ATOM 569 C CA . ALA A 1 80 ? -9.068 0.740 18.143 1.00 98.50 80 ALA A CA 1
ATOM 570 C C . ALA A 1 80 ? -10.056 1.778 17.577 1.00 98.50 80 ALA A C 1
ATOM 572 O O . ALA A 1 80 ? -10.467 2.683 18.301 1.00 98.50 80 ALA A O 1
ATOM 573 N N . LEU A 1 81 ? -10.471 1.653 16.312 1.00 98.25 81 LEU A N 1
ATOM 574 C CA . LEU A 1 81 ? -11.492 2.527 15.720 1.00 98.25 81 LEU A CA 1
ATOM 575 C C . LEU A 1 81 ? -12.834 2.383 16.451 1.00 98.25 81 LEU A C 1
ATOM 577 O O . LEU A 1 81 ? -13.463 3.390 16.770 1.00 98.25 81 LEU A O 1
ATOM 581 N N . ASP A 1 82 ? -13.241 1.150 16.756 1.00 97.88 82 ASP A N 1
ATOM 582 C CA . ASP A 1 82 ? -14.500 0.859 17.452 1.00 97.88 82 ASP A CA 1
ATOM 583 C C . ASP A 1 82 ? -14.494 1.391 18.890 1.00 97.88 82 ASP A C 1
ATOM 585 O O . ASP A 1 82 ? -15.443 2.050 19.313 1.00 97.88 82 ASP A O 1
ATOM 589 N N . SER A 1 83 ? -13.403 1.176 19.628 1.00 98.50 83 SER A N 1
ATOM 590 C CA . SER A 1 83 ? -13.286 1.635 21.022 1.00 98.50 83 SER A CA 1
ATOM 591 C C . SER A 1 83 ? -13.177 3.154 21.175 1.00 98.50 83 SER A C 1
ATOM 593 O O . SER A 1 83 ? -13.511 3.686 22.233 1.00 98.50 83 SER A O 1
ATOM 595 N N . THR A 1 84 ? -12.726 3.863 20.138 1.00 98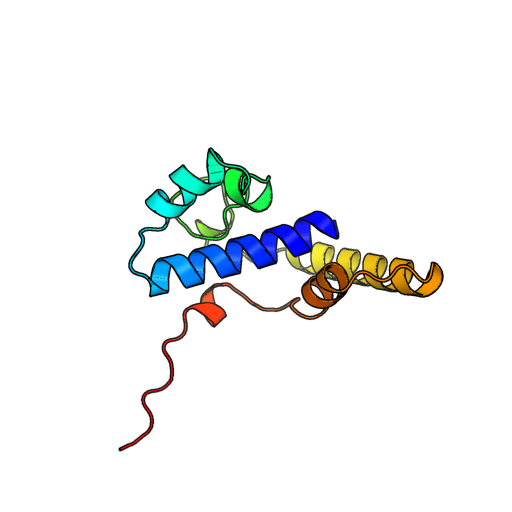.44 84 THR A N 1
ATOM 596 C CA . THR A 1 84 ? -12.558 5.327 20.159 1.00 98.44 84 THR A CA 1
ATOM 597 C C . THR A 1 84 ? -13.672 6.084 19.440 1.00 98.44 84 THR A C 1
ATOM 599 O O . THR A 1 84 ? -13.726 7.309 19.527 1.00 98.44 84 THR A O 1
ATOM 602 N N . GLY A 1 85 ? -14.559 5.386 18.723 1.00 97.75 85 GLY A N 1
ATOM 603 C CA . GLY A 1 85 ? -15.595 6.006 17.893 1.00 97.75 85 GLY A CA 1
ATOM 604 C C . GLY A 1 85 ? -15.053 6.733 16.655 1.00 97.75 85 GLY A C 1
ATOM 605 O O . GLY A 1 85 ? -15.770 7.531 16.053 1.00 97.75 85 GLY A O 1
ATOM 606 N N . VAL A 1 86 ? -13.798 6.489 16.259 1.00 98.38 86 VAL A N 1
ATOM 607 C CA . VAL A 1 86 ? -13.202 7.115 15.072 1.00 98.38 86 VAL A CA 1
ATOM 608 C C . VAL A 1 86 ? -13.768 6.478 13.804 1.00 98.38 86 VAL A C 1
ATOM 610 O O . VAL A 1 86 ? -13.678 5.268 13.579 1.00 98.38 86 VAL A O 1
ATOM 613 N N . HIS A 1 87 ? -14.309 7.317 12.925 1.00 97.38 87 HIS A N 1
ATOM 614 C CA . HIS A 1 87 ? -14.841 6.883 11.641 1.00 97.38 87 HIS A CA 1
ATOM 615 C C . HIS A 1 87 ? -13.748 6.874 10.561 1.00 97.38 87 HIS A C 1
ATOM 617 O O . HIS A 1 87 ? -13.379 7.921 10.032 1.00 97.38 87 HIS A O 1
ATOM 623 N N . ALA A 1 88 ? -13.224 5.690 10.230 1.00 96.50 88 ALA A N 1
ATOM 624 C CA . A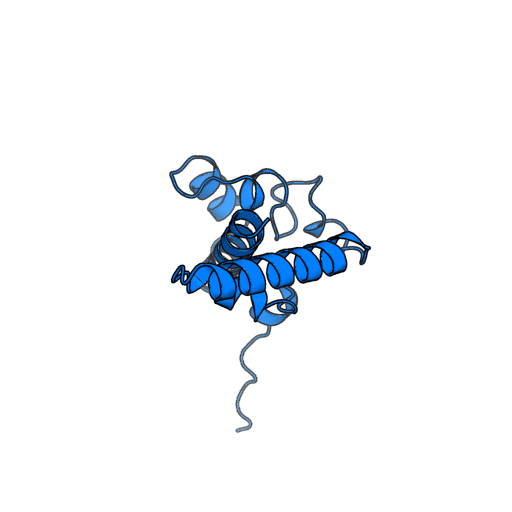LA A 1 88 ? -12.193 5.515 9.203 1.00 96.50 88 ALA A CA 1
ATOM 625 C C . ALA A 1 88 ? -12.523 4.351 8.251 1.00 96.50 88 ALA A C 1
ATOM 627 O O . ALA A 1 88 ? -12.111 3.210 8.464 1.00 96.50 88 ALA A O 1
ATOM 628 N N . GLU A 1 89 ? -13.251 4.646 7.173 1.00 96.31 89 GLU A N 1
ATOM 629 C CA . GLU A 1 89 ? -13.718 3.646 6.198 1.00 96.31 89 GLU A CA 1
ATOM 630 C C . GLU A 1 89 ? -12.571 2.952 5.460 1.00 96.31 89 GLU A C 1
ATOM 632 O O . GLU A 1 89 ? -12.543 1.726 5.384 1.00 96.31 89 GLU A O 1
ATOM 637 N N . ALA A 1 90 ? -11.578 3.713 4.989 1.00 95.81 90 ALA A N 1
ATOM 638 C CA . ALA A 1 90 ? -10.434 3.154 4.271 1.00 95.81 90 ALA A CA 1
ATOM 639 C C . ALA A 1 90 ? -9.666 2.126 5.120 1.00 95.81 90 ALA A C 1
ATOM 641 O O . ALA A 1 90 ? -9.272 1.073 4.626 1.00 95.81 90 ALA A O 1
ATOM 642 N N . GLY A 1 91 ? -9.494 2.402 6.419 1.00 95.38 91 GLY A N 1
ATOM 643 C CA . GLY A 1 91 ? -8.849 1.473 7.349 1.00 95.38 91 GLY A CA 1
ATOM 644 C C . GLY A 1 91 ? -9.639 0.176 7.530 1.00 95.38 91 GLY A C 1
ATOM 645 O O . GLY A 1 91 ? -9.048 -0.905 7.564 1.00 95.38 91 GLY A O 1
ATOM 646 N N . ARG A 1 92 ? -10.974 0.268 7.588 1.00 95.62 92 ARG A N 1
ATOM 647 C CA . ARG A 1 92 ? -11.860 -0.902 7.657 1.00 95.62 92 ARG A CA 1
ATOM 648 C C . ARG A 1 92 ? -11.824 -1.713 6.367 1.00 95.62 92 ARG A C 1
ATOM 650 O O . ARG A 1 92 ? -11.691 -2.927 6.452 1.00 95.62 92 ARG A O 1
ATOM 657 N N . LEU A 1 93 ? -11.850 -1.057 5.206 1.00 94.12 93 LEU A N 1
ATOM 658 C CA . LEU A 1 93 ? -11.743 -1.719 3.904 1.00 94.12 93 LEU A CA 1
ATOM 659 C C . LEU A 1 93 ? -10.401 -2.449 3.753 1.00 94.12 93 LEU A C 1
ATOM 661 O O . LEU A 1 93 ? -10.364 -3.625 3.409 1.00 94.12 93 LEU A O 1
ATOM 665 N N . ALA A 1 94 ? -9.291 -1.801 4.112 1.00 92.00 94 ALA A N 1
ATOM 666 C CA . ALA A 1 94 ? -7.984 -2.456 4.125 1.00 92.00 94 ALA A CA 1
ATOM 667 C C . ALA A 1 94 ? -7.962 -3.685 5.057 1.00 92.00 94 ALA A C 1
ATOM 669 O O . ALA A 1 94 ? -7.299 -4.679 4.766 1.00 92.00 94 ALA A O 1
ATOM 670 N N . SER A 1 95 ? -8.705 -3.638 6.168 1.00 91.94 95 SER A N 1
ATOM 671 C CA . SER A 1 95 ? -8.859 -4.762 7.096 1.00 91.94 95 SER A CA 1
ATOM 672 C C . SER A 1 95 ? -9.849 -5.828 6.616 1.00 91.94 95 SER A C 1
ATOM 674 O O . SER A 1 95 ? -9.746 -6.958 7.076 1.00 91.94 95 SER A O 1
ATOM 676 N N . SER A 1 96 ? -10.793 -5.549 5.715 1.00 87.75 96 SER A N 1
ATOM 677 C CA . SER A 1 96 ? -11.653 -6.586 5.124 1.00 87.75 96 SER A CA 1
ATOM 678 C C . SER A 1 96 ? -10.969 -7.283 3.948 1.00 87.75 96 SER A C 1
ATOM 680 O O . SER A 1 96 ? -11.081 -8.498 3.804 1.00 87.75 96 SER A O 1
ATOM 682 N N . GLU A 1 97 ? -10.169 -6.551 3.174 1.00 74.81 97 GLU A N 1
ATOM 683 C CA . GLU A 1 97 ? -9.484 -7.040 1.972 1.00 74.81 97 GLU A CA 1
ATOM 684 C C . GLU A 1 97 ? -8.149 -7.756 2.260 1.00 74.81 97 GLU A C 1
ATOM 686 O O . GLU A 1 97 ? -7.188 -7.681 1.493 1.00 74.81 97 GLU A O 1
ATOM 691 N N . ARG A 1 98 ? -8.079 -8.532 3.354 1.00 60.84 98 ARG A N 1
ATOM 692 C CA . ARG A 1 98 ? -6.869 -9.260 3.819 1.00 60.84 98 ARG A CA 1
ATOM 693 C C . ARG A 1 98 ? -6.340 -10.308 2.831 1.00 60.84 98 ARG A C 1
ATOM 695 O O . ARG A 1 98 ? -5.348 -10.976 3.115 1.00 60.84 98 ARG A O 1
ATOM 702 N N . SER A 1 99 ? -7.033 -10.536 1.720 1.00 50.78 99 SER A N 1
ATOM 703 C CA . SER A 1 99 ? -6.833 -11.687 0.837 1.00 50.78 99 SER A CA 1
ATOM 704 C C . SER A 1 99 ? -6.958 -11.349 -0.644 1.00 50.78 99 SER A C 1
ATOM 706 O O . SER A 1 99 ? -7.275 -12.242 -1.431 1.00 50.78 99 SER A O 1
ATOM 708 N N . ILE A 1 100 ? -6.706 -10.102 -1.051 1.00 50.44 100 ILE A N 1
ATOM 709 C CA . ILE A 1 100 ? -6.528 -9.788 -2.470 1.00 50.44 100 ILE A CA 1
ATOM 710 C C . ILE A 1 100 ? -5.034 -9.905 -2.816 1.00 50.44 100 ILE A C 1
ATOM 712 O O . ILE A 1 100 ? -4.294 -8.933 -2.681 1.00 50.44 100 ILE A O 1
ATOM 716 N N . PRO A 1 101 ? -4.532 -11.066 -3.284 1.00 51.06 101 PRO A N 1
ATOM 717 C CA . PRO A 1 101 ? -3.302 -11.050 -4.053 1.00 51.06 101 PRO A CA 1
ATOM 718 C C . PRO A 1 101 ? -3.566 -10.232 -5.317 1.00 51.06 101 PRO A C 1
ATOM 720 O O . PRO A 1 101 ? -4.616 -10.391 -5.941 1.00 51.06 101 PRO A O 1
ATOM 723 N N . ILE A 1 102 ? -2.611 -9.403 -5.739 1.00 48.91 102 ILE A N 1
ATOM 724 C CA . ILE A 1 102 ? -2.671 -8.701 -7.034 1.00 48.91 102 ILE A CA 1
ATOM 725 C C . ILE A 1 102 ? -3.014 -9.657 -8.183 1.00 48.91 102 ILE A C 1
ATOM 727 O O . ILE A 1 102 ? -3.790 -9.309 -9.068 1.00 48.91 102 ILE A O 1
ATOM 731 N N . ALA A 1 103 ? -2.573 -10.916 -8.093 1.00 42.25 103 ALA A N 1
ATOM 732 C CA . ALA A 1 103 ? -2.937 -11.990 -9.019 1.00 42.25 103 ALA A CA 1
ATOM 733 C C . ALA A 1 103 ? -4.457 -12.266 -9.148 1.00 42.25 103 ALA A C 1
ATOM 735 O O . ALA A 1 103 ? -4.892 -12.933 -10.086 1.00 42.25 103 ALA A O 1
ATOM 736 N N . ARG A 1 104 ? -5.292 -11.800 -8.210 1.00 46.44 104 ARG A N 1
ATOM 737 C CA . ARG A 1 104 ? -6.760 -11.906 -8.267 1.00 46.44 104 ARG A CA 1
ATOM 738 C C . ARG A 1 104 ? -7.413 -10.695 -8.937 1.00 46.44 104 ARG A C 1
ATOM 740 O O . ARG A 1 104 ? -8.498 -10.857 -9.485 1.00 46.44 104 ARG A O 1
ATOM 747 N N . LEU A 1 105 ? -6.750 -9.538 -8.948 1.00 50.97 105 LEU A N 1
ATOM 748 C CA . LEU A 1 105 ? -7.204 -8.323 -9.637 1.00 50.97 105 LEU A CA 1
ATOM 749 C C . LEU A 1 105 ? -6.922 -8.372 -11.155 1.00 50.97 105 LEU A C 1
ATOM 751 O O . LEU A 1 105 ? -7.618 -7.739 -11.952 1.00 50.97 105 LEU A O 1
ATOM 755 N N . THR A 1 106 ? -5.948 -9.186 -11.573 1.00 43.41 106 THR A N 1
ATOM 756 C CA . THR A 1 106 ? -5.542 -9.361 -12.979 1.00 43.41 106 THR A CA 1
ATOM 757 C C . THR A 1 106 ? -6.243 -10.513 -13.706 1.00 43.41 106 THR A C 1
ATOM 759 O O . THR A 1 106 ? -6.019 -10.701 -14.903 1.00 43.41 106 THR A O 1
ATOM 762 N N . ARG A 1 107 ? -7.149 -11.277 -13.063 1.00 37.03 107 ARG A N 1
ATOM 763 C CA . ARG A 1 107 ? -7.927 -12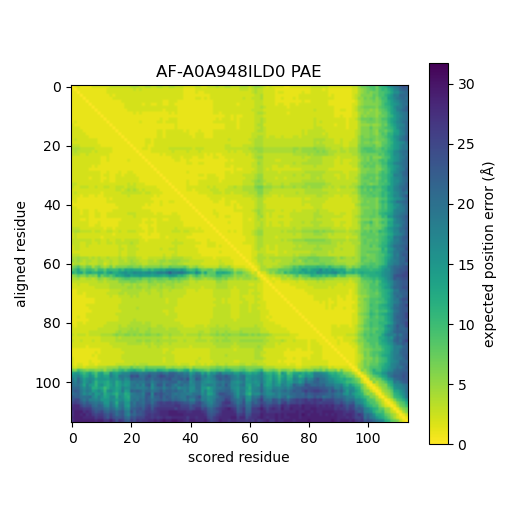.293 -13.801 1.00 37.03 107 ARG A CA 1
ATOM 764 C C . ARG A 1 107 ? -8.731 -11.606 -14.917 1.00 37.03 107 ARG A C 1
ATOM 766 O O . ARG A 1 107 ? -9.420 -10.617 -14.649 1.00 37.03 107 ARG A O 1
ATOM 773 N N . PRO A 1 108 ? -8.658 -12.073 -16.175 1.00 37.97 108 PRO A N 1
ATOM 774 C CA . PRO A 1 108 ? -9.546 -11.571 -17.213 1.00 37.97 108 PRO A CA 1
ATOM 775 C C . PRO A 1 108 ? -11.000 -11.868 -16.810 1.00 37.97 108 PRO A C 1
ATOM 777 O O . PRO A 1 108 ? -11.246 -12.900 -16.175 1.00 37.97 108 PRO A O 1
ATOM 780 N N . PRO A 1 109 ? -11.971 -10.999 -17.151 1.00 43.66 109 PRO A N 1
ATOM 781 C CA . PRO A 1 109 ? -13.372 -11.368 -17.016 1.00 43.66 109 PRO A CA 1
ATOM 782 C C . PRO A 1 109 ? -13.577 -12.674 -17.788 1.00 43.66 109 PRO A C 1
ATOM 784 O O . PRO A 1 109 ? -13.136 -12.797 -18.934 1.00 43.66 109 PRO A O 1
ATOM 787 N N . HIS A 1 110 ? -14.187 -13.671 -17.144 1.00 42.25 110 HIS A N 1
ATOM 788 C CA . HIS A 1 110 ? -14.634 -14.880 -17.827 1.00 42.25 110 HIS A CA 1
ATOM 789 C C . HIS A 1 110 ? -15.388 -14.436 -19.086 1.00 42.25 110 HIS A C 1
ATOM 791 O O . HIS A 1 110 ? -16.366 -13.695 -18.979 1.00 42.25 110 HIS A O 1
ATOM 797 N N . LYS A 1 111 ? -14.931 -14.851 -20.277 1.00 37.66 111 LYS A N 1
ATOM 798 C CA . LYS A 1 111 ? -15.773 -14.759 -21.472 1.00 37.66 111 LYS A CA 1
ATOM 799 C C . LYS A 1 111 ? -17.070 -15.487 -21.123 1.00 37.66 111 LYS A C 1
ATOM 801 O O . LYS A 1 111 ? -17.017 -16.666 -20.766 1.00 37.66 111 LYS A O 1
ATOM 806 N N . ALA A 1 112 ? -18.189 -14.766 -21.144 1.00 30.23 112 ALA A N 1
ATOM 807 C CA . ALA A 1 112 ? -19.504 -15.372 -21.023 1.00 30.23 112 ALA A CA 1
ATOM 808 C C . ALA A 1 112 ? -19.609 -16.500 -22.068 1.00 30.23 112 ALA A C 1
ATOM 810 O O . ALA A 1 112 ? -19.128 -16.306 -23.192 1.00 30.23 112 ALA A O 1
ATOM 811 N N . PRO A 1 113 ? -20.143 -17.682 -21.715 1.00 36.69 113 PRO A N 1
ATOM 812 C CA . PRO A 1 113 ? -20.393 -18.713 -22.709 1.00 36.69 113 PRO A CA 1
ATOM 813 C C . PRO A 1 113 ? -21.375 -18.158 -23.749 1.00 36.69 113 PRO A C 1
ATOM 815 O O . PRO A 1 113 ? -22.347 -17.495 -23.380 1.00 36.69 113 PRO A O 1
ATOM 818 N N . LEU A 1 114 ? -21.042 -18.375 -25.026 1.00 43.66 114 LEU A N 1
ATOM 819 C CA . LEU A 1 114 ? -21.906 -18.090 -26.174 1.00 43.66 114 LEU A CA 1
ATOM 820 C C . LEU A 1 114 ? -23.239 -18.836 -26.054 1.00 43.66 114 LEU A C 1
ATOM 822 O O . LEU A 1 114 ? -23.207 -19.997 -25.583 1.00 43.66 114 LEU A O 1
#

Radius of gyration: 15.51 Å; Cα contacts (8 Å, |Δi|>4): 105; chains: 1; bounding box: 36×32×47 Å

pLDDT: mean 86.26, std 18.67, range [30.23, 98.5]

Mean predicted aligned error: 6.36 Å

Solvent-accessible surface area (backbone atoms only — not comparable to full-atom values): 6700 Å² total; per-residue (Å²): 102,46,68,57,42,35,47,40,50,54,50,48,51,50,52,52,52,36,47,77,73,72,45,52,70,54,62,54,46,61,52,33,62,76,42,94,71,48,46,63,42,55,74,56,48,18,77,52,61,68,81,32,76,86,10,54,35,64,52,79,54,63,85,57,69,64,62,60,48,50,49,50,48,26,48,55,46,48,55,50,28,66,77,68,69,54,90,53,66,61,48,47,49,38,45,69,56,75,77,70,54,67,77,68,72,66,56,74,79,77,79,74,83,129